Protein 1S3C (pdb70)

Nearest PDB structures (foldseek):
  1s3c-assembly1_A  TM=1.007E+00  e=1.693E-30  Escherichia coli
  1sjz-assembly1_A  TM=1.006E+00  e=1.283E-29  Escherichia coli
  1i9d-assembly1_A  TM=1.006E+00  e=2.058E-29  Escherichia coli
  1j9b-assembly1_A  TM=1.006E+00  e=3.086E-29  Escherichia coli
  1sk2-assembly1_A  TM=1.005E+00  e=3.302E-29  Escherichia coli

Sequence (138 aa):
NITIYHNPASGTSRNTLEMIRNSGTEPTIILYLENPPSRDELVKLIADMGISVRALLRKNVEPYEQLGLAEDKFTDDQLIDFMLQHPILINRPIVVTPLGTRLCRPSEVVLDILQDAQKGAFTKEDGEKVVDEAGKRL

Solvent-accessible surface area: 7342 Å² total; per-residue (Å²): 143,10,28,0,19,13,10,76,86,5,27,33,0,86,17,0,12,84,0,0,93,40,8,48,41,113,8,76,64,46,68,2,77,128,87,50,6,56,85,122,93,0,63,138,12,15,73,74,12,71,56,65,9,78,55,0,10,56,142,132,14,109,18,18,103,136,62,25,0,76,88,134,134,40,86,80,78,91,2,10,61,51,0,32,135,70,24,64,0,2,19,26,0,2,0,46,9,81,110,22,4,75,28,0,87,74,3,25,38,0,44,95,1,15,104,84,86,27,155,13,50,21,69,24,109,121,37,79,134,0,6,46,129,97,45,139,105,97

Radius of gyration: 15.46 Å; Cα contacts (8 Å, |Δi|>4): 238; chains: 1; bounding box: 34×45×30 Å

InterPro domains:
  IPR006659 Arsenate reductase [TIGR00014] (4-116)
  IPR006659 Arsenate reductase [cd03034] (4-115)
  IPR006660 Arsenate reductase-like [PF03960] (7-114)
  IPR006660 Arsenate reductase-like [PS51353] (3-133)
  IPR006660 Arsenate reductase-like [PTHR30041] (3-117)
  IPR036249 Thioredoxin-like superfamily [SSF52833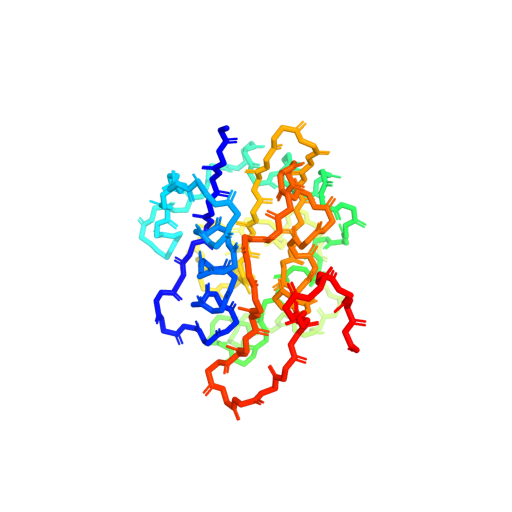] (3-137)

Secondary structure (DSSP, 8-state):
--EEE--TT-HHHHHHHHHHHHTT-PPEEE-TTTSPPPHHHHHHHHHHHTS-HHHHB-SSSHHHHHTTTTSS---HHHHHHHHHHSGGGB-S-EEEETTEEEE-SSGGGGGGT-SS--SS-EE-TTS-EEE-TT--B-

GO terms:
  GO:0008794 arsenate reductase (glutaredoxin) activity (F, EXP)

B-factor: mean 19.06, std 13.17, range [5.76, 139.21]

Organism: Escherichia coli (NCBI:txid562)

Structure (mmCIF, N/CA/C/O backbone):
data_1S3C
#
_entry.id   1S3C
#
_cell.length_a   86.475
_cell.length_b   86.475
_cell.length_c   116.139
_cell.angle_alpha   90.00
_cell.angle_beta   90.00
_cell.angle_gamma   120.00
#
_symmetry.space_group_name_H-M   'P 61 2 2'
#
loop_
_entity.id
_entity.type
_entity.pdbx_description
1 polymer 'Arsenate reductase'
2 non-polymer 'SULFATE ION'
3 non-polymer 'CESIUM ION'
4 water water
#
loop_
_atom_site.group_PDB
_atom_site.id
_atom_site.type_symbol
_atom_site.label_atom_id
_atom_site.label_alt_id
_atom_site.label_comp_id
_atom_site.label_asym_id
_atom_site.label_entity_id
_atom_site.label_seq_id
_atom_site.pdbx_PDB_ins_code
_atom_site.Cartn_x
_atom_site.Cartn_y
_atom_site.Cartn_z
_atom_site.occupancy
_atom_site.B_iso_or_equiv
_atom_site.auth_seq_id
_atom_site.auth_comp_id
_atom_site.auth_asym_id
_atom_site.auth_atom_id
_atom_site.pdbx_PDB_model_num
ATOM 1 N N . ASN A 1 3 ? 32.005 45.301 45.590 1.00 39.72 3 ASN A N 1
ATOM 2 C CA . ASN A 1 3 ? 31.954 46.759 45.700 1.00 31.36 3 ASN A CA 1
ATOM 3 C C . ASN A 1 3 ? 30.661 47.339 46.266 1.00 21.04 3 ASN A C 1
ATOM 4 O O . ASN A 1 3 ? 29.612 47.433 45.641 1.00 19.67 3 ASN A O 1
ATOM 9 N N . ILE A 1 4 ? 30.778 47.753 47.502 1.00 14.48 4 ILE A N 1
ATOM 10 C CA . ILE A 1 4 ? 29.638 48.032 48.312 1.00 10.96 4 ILE A CA 1
ATOM 11 C C . ILE A 1 4 ? 29.847 49.414 48.934 1.00 11.34 4 ILE A C 1
ATOM 12 O O . ILE A 1 4 ? 30.950 49.714 49.389 1.00 12.80 4 ILE A O 1
ATOM 17 N N . THR A 1 5 ? 28.783 50.188 48.937 1.00 10.67 5 THR A N 1
ATOM 18 C CA . THR A 1 5 ? 28.755 51.474 49.627 1.00 11.30 5 THR A CA 1
ATOM 19 C C . THR A 1 5 ? 27.625 51.490 50.659 1.00 10.40 5 THR A C 1
ATOM 20 O O . THR A 1 5 ? 26.517 51.043 50.368 1.00 11.47 5 THR A O 1
ATOM 24 N N . ILE A 1 6 ? 27.911 52.054 51.843 1.00 9.88 6 ILE A N 1
ATOM 25 C CA . ILE A 1 6 ? 26.864 52.275 52.827 1.00 9.60 6 ILE A CA 1
ATOM 26 C C . ILE A 1 6 ? 26.871 53.774 53.199 1.00 9.13 6 ILE A C 1
ATOM 27 O O . ILE A 1 6 ? 27.938 54.368 53.494 1.00 11.18 6 ILE A O 1
ATOM 32 N N . TYR A 1 7 ? 25.679 54.363 53.157 1.00 9.05 7 TYR A N 1
ATOM 33 C CA . TYR A 1 7 ? 25.412 55.703 53.691 1.00 8.53 7 TYR A CA 1
ATOM 34 C C . TYR A 1 7 ? 25.058 55.480 55.166 1.00 8.68 7 TYR A C 1
ATOM 35 O O . TYR A 1 7 ? 23.967 55.065 55.541 1.00 10.49 7 TYR A O 1
ATOM 44 N N . HIS A 1 8 ? 26.071 55.723 55.981 1.00 8.99 8 HIS A N 1
ATOM 45 C CA . HIS A 1 8 ? 26.099 55.337 57.400 1.00 9.50 8 HIS A CA 1
ATOM 46 C C . HIS A 1 8 ? 26.002 56.485 58.394 1.00 9.72 8 HIS A C 1
ATOM 47 O O . HIS A 1 8 ? 26.558 57.583 58.158 1.00 11.09 8 HIS A O 1
ATOM 54 N N . ASN A 1 9 ? 25.388 56.358 59.536 1.00 10.71 9 ASN A N 1
ATOM 55 C CA . ASN A 1 9 ? 25.217 57.168 60.688 1.00 9.73 9 ASN A CA 1
ATOM 56 C C . ASN A 1 9 ? 25.690 56.307 61.844 1.00 9.79 9 ASN A C 1
ATOM 57 O O . ASN A 1 9 ? 24.970 55.440 62.287 1.00 10.44 9 ASN A O 1
ATOM 62 N N . PRO A 1 10 ? 26.875 56.605 62.342 1.00 10.84 10 PRO A N 1
ATOM 63 C CA . PRO A 1 10 ? 27.316 55.865 63.519 1.00 12.43 10 PRO A CA 1
ATOM 64 C C . PRO A 1 10 ? 26.430 55.916 64.706 1.00 12.79 10 PRO A C 1
ATOM 65 O O . PRO A 1 10 ? 26.598 55.123 65.671 1.00 13.64 10 PRO A O 1
ATOM 69 N N . ALA A 1 11 ? 25.542 56.816 64.894 1.00 11.73 11 ALA A N 1
ATOM 70 C CA . ALA A 1 11 ? 24.632 57.053 65.993 1.00 13.17 11 ALA A CA 1
ATOM 71 C C . ALA A 1 11 ? 23.302 56.371 65.750 1.00 14.07 11 ALA A C 1
ATOM 72 O O . ALA A 1 11 ? 22.347 56.566 66.487 1.00 21.82 11 ALA A O 1
ATOM 74 N N . SER A 1 12 ? 23.261 55.541 64.736 1.00 11.68 12 SER A N 1
ATOM 75 C CA . SER A 1 12 ? 22.098 54.728 64.449 1.00 11.19 12 SER A CA 1
ATOM 76 C C . SER A 1 12 ? 22.347 53.253 64.713 1.00 9.59 12 SER A C 1
ATOM 77 O O . SER A 1 12 ? 23.258 52.687 64.118 1.00 10.15 12 SER A O 1
ATOM 80 N N . GLY A 1 13 ? 21.554 52.625 65.579 1.00 9.99 13 GLY A N 1
ATOM 81 C CA . GLY A 1 13 ? 21.723 51.184 65.799 1.00 11.17 13 GLY A CA 1
ATOM 82 C C . GLY A 1 13 ? 21.407 50.375 64.547 1.00 9.91 13 GLY A C 1
ATOM 83 O O . GLY A 1 13 ? 22.082 49.382 64.284 1.00 11.34 13 GLY A O 1
ATOM 84 N N . THR A 1 14 ? 20.406 50.813 63.755 1.00 8.62 14 THR A N 1
ATOM 85 C CA . THR A 1 14 ? 20.119 50.091 62.515 1.00 8.66 14 THR A CA 1
ATOM 86 C C . THR A 1 14 ? 21.314 50.131 61.563 1.00 8.55 14 THR A C 1
ATOM 87 O O . THR A 1 14 ? 21.686 49.114 60.951 1.00 8.84 14 THR A O 1
ATOM 91 N N . SER A 1 15 ? 21.923 51.332 61.473 1.00 8.13 15 SER A N 1
ATOM 92 C CA . SER A 1 15 ? 23.077 51.448 60.607 1.00 7.98 15 SER A CA 1
ATOM 93 C C . SER A 1 15 ? 24.286 50.661 61.092 1.00 9.65 15 SER A C 1
ATOM 94 O O . SER A 1 15 ? 24.984 50.049 60.287 1.00 8.86 15 SER A O 1
ATOM 97 N N . ARG A 1 16 ? 24.516 50.675 62.405 1.00 9.51 16 ARG A N 1
ATOM 98 C CA . ARG A 1 16 ? 25.620 49.894 62.922 1.00 9.39 16 ARG A CA 1
ATOM 99 C C . ARG A 1 16 ? 25.380 48.409 62.674 1.00 8.28 16 ARG A C 1
ATOM 100 O O . ARG A 1 16 ? 26.316 47.683 62.253 1.00 9.55 16 ARG A O 1
ATOM 108 N N . ASN A 1 17 ? 24.169 47.877 62.917 1.00 8.26 17 ASN A N 1
ATOM 109 C CA . ASN A 1 17 ? 23.886 46.465 62.630 1.00 7.63 17 ASN A CA 1
ATOM 110 C C . ASN A 1 17 ? 24.094 46.124 61.157 1.00 7.48 17 ASN A C 1
ATOM 111 O O . ASN A 1 17 ? 24.631 45.057 60.851 1.00 9.24 17 ASN A O 1
ATOM 116 N N . THR A 1 18 ? 23.628 47.050 60.281 1.00 9.27 18 THR A N 1
ATOM 117 C CA . THR A 1 18 ? 23.812 46.815 58.826 1.00 8.52 18 THR A CA 1
ATOM 118 C C . THR A 1 18 ? 25.281 46.737 58.458 1.00 7.65 18 THR A C 1
ATOM 119 O O . THR A 1 18 ? 25.697 45.837 57.706 1.00 9.17 18 THR A O 1
ATOM 123 N N . LEU A 1 19 ? 26.051 47.716 58.961 1.00 8.48 19 LEU A N 1
ATOM 124 C CA . LEU A 1 19 ? 27.486 47.739 58.653 1.00 9.49 19 LEU A CA 1
ATOM 125 C C . LEU A 1 19 ? 28.143 46.445 59.126 1.00 8.45 19 LEU A C 1
ATOM 126 O O . LEU A 1 19 ? 28.972 45.869 58.395 1.00 9.83 19 LEU A O 1
ATOM 131 N N . GLU A 1 20 ? 27.811 45.967 60.324 1.00 8.91 20 GLU A N 1
ATOM 132 C CA . GLU A 1 20 ? 28.421 44.685 60.777 1.00 9.96 20 GLU A CA 1
ATOM 133 C C . GLU A 1 20 ? 27.947 43.483 59.971 1.00 9.08 20 GLU A C 1
ATOM 134 O O . GLU A 1 20 ? 28.718 42.554 59.731 1.00 9.18 20 GLU A O 1
ATOM 140 N N . MET A 1 21 ? 26.706 43.475 59.465 1.00 9.47 21 MET A N 1
ATOM 141 C CA . MET A 1 21 ? 26.287 42.393 58.574 1.00 8.68 21 MET A CA 1
ATOM 142 C C . MET A 1 21 ? 27.056 42.452 57.263 1.00 8.44 21 MET A C 1
ATOM 143 O O . MET A 1 21 ? 27.420 41.381 56.734 1.00 10.00 21 MET A O 1
ATOM 148 N N . ILE A 1 22 ? 27.297 43.632 56.689 1.00 8.74 22 ILE A N 1
ATOM 149 C CA . ILE A 1 22 ? 28.122 43.726 55.479 1.00 9.24 22 ILE A CA 1
ATOM 150 C C . ILE A 1 22 ? 29.495 43.083 55.713 1.00 9.00 22 ILE A C 1
ATOM 151 O O . ILE A 1 22 ? 30.026 42.277 54.955 1.00 10.10 22 ILE A O 1
ATOM 156 N N . ARG A 1 23 ? 30.107 43.443 56.847 1.00 8.79 23 ARG A N 1
ATOM 157 C CA . ARG A 1 23 ? 31.437 42.951 57.174 1.00 9.35 23 ARG A CA 1
ATOM 158 C C . ARG A 1 23 ? 31.443 41.457 57.380 1.00 10.04 23 ARG A C 1
ATOM 159 O O . ARG A 1 23 ? 32.424 40.788 57.014 1.00 11.50 23 ARG A O 1
ATOM 167 N N . ASN A 1 24 ? 30.345 40.974 57.955 1.00 9.25 24 ASN A N 1
ATOM 168 C CA . ASN A 1 24 ? 30.208 39.515 58.209 1.00 10.21 24 ASN A CA 1
ATOM 169 C C . ASN A 1 24 ? 30.021 38.727 56.908 1.00 10.78 24 ASN A C 1
ATOM 170 O O . ASN A 1 24 ? 30.068 37.490 56.927 1.00 11.36 24 ASN A O 1
ATOM 175 N N . SER A 1 25 ? 29.832 39.390 55.768 1.00 10.16 25 SER A N 1
ATOM 176 C CA . SER A 1 25 ? 29.803 38.734 54.476 1.00 11.24 25 SER A CA 1
ATOM 177 C C . SER A 1 25 ? 31.192 38.763 53.868 1.00 12.71 25 SER A C 1
ATOM 178 O O . SER A 1 25 ? 31.415 38.185 52.792 1.00 14.36 25 SER A O 1
ATOM 181 N N . GLY A 1 26 ? 32.141 39.374 54.541 1.00 13.98 26 GLY A N 1
ATOM 182 C CA . GLY A 1 26 ? 33.507 39.279 54.091 1.00 13.40 26 GLY A CA 1
ATOM 183 C C . GLY A 1 26 ? 33.952 40.503 53.326 1.00 14.80 26 GLY A C 1
ATOM 184 O O . GLY A 1 26 ? 35.061 40.462 52.728 1.00 19.98 26 GLY A O 1
ATOM 185 N N . THR A 1 27 ? 33.162 41.550 53.318 1.00 16.17 27 THR A N 1
ATOM 186 C CA . THR A 1 27 ? 33.529 42.737 52.568 1.00 14.56 27 THR A CA 1
ATOM 187 C C . THR A 1 27 ? 33.591 43.969 53.470 1.00 15.61 27 THR A C 1
ATOM 188 O O . THR A 1 27 ? 32.700 44.183 54.282 1.00 16.61 27 THR A O 1
ATOM 192 N N . GLU A 1 28 ? 34.643 44.793 53.317 1.00 13.53 28 GLU A N 1
ATOM 193 C CA . GLU A 1 28 ? 34.668 46.120 53.903 1.00 12.60 28 GLU A CA 1
ATOM 194 C C . GLU A 1 28 ? 34.106 47.115 52.905 1.00 13.48 28 GLU A C 1
ATOM 195 O O . GLU A 1 28 ? 34.677 47.323 51.834 1.00 15.32 28 GLU A O 1
ATOM 201 N N . PRO A 1 29 ? 32.997 47.752 53.245 1.00 11.62 29 PRO A N 1
ATOM 202 C CA . PRO A 1 29 ? 32.386 48.706 52.290 1.00 11.34 29 PRO A CA 1
ATOM 203 C C . PRO A 1 29 ? 33.072 50.067 52.324 1.00 11.86 29 PRO A C 1
ATOM 204 O O . PRO A 1 29 ? 33.766 50.432 53.294 1.00 14.29 29 PRO A O 1
ATOM 208 N N . THR A 1 30 ? 32.836 50.846 51.274 1.00 13.23 30 THR A N 1
ATOM 209 C CA . THR A 1 30 ? 33.035 52.285 51.336 1.00 12.24 30 THR A CA 1
ATOM 210 C C . THR A 1 30 ? 31.956 52.866 52.222 1.00 11.54 30 THR A C 1
ATOM 211 O O . THR A 1 30 ? 30.778 52.616 52.041 1.00 13.20 30 THR A O 1
ATOM 215 N N . ILE A 1 31 ? 32.384 53.632 53.203 1.00 11.60 31 ILE A N 1
ATOM 216 C CA . ILE A 1 31 ? 31.456 54.254 54.181 1.00 10.76 31 ILE A CA 1
ATOM 217 C C . ILE A 1 31 ? 31.320 55.735 53.871 1.00 10.85 31 ILE A C 1
ATOM 218 O O . ILE A 1 31 ? 32.317 56.490 53.880 1.00 14.17 31 ILE A O 1
ATOM 223 N N . ILE A 1 32 ? 30.108 56.167 53.562 1.00 10.98 32 ILE A N 1
ATOM 224 C CA . ILE A 1 32 ? 29.859 57.607 53.384 1.00 11.64 32 ILE A CA 1
ATOM 225 C C . ILE A 1 32 ? 29.063 58.082 54.588 1.00 11.30 32 ILE A C 1
ATOM 226 O O . ILE A 1 32 ? 27.981 57.566 54.898 1.00 11.55 32 ILE A O 1
ATOM 231 N N . LEU A 1 33 ? 29.626 59.070 55.280 1.00 10.87 33 LEU A N 1
ATOM 232 C CA . LEU A 1 33 ? 28.909 59.685 56.418 1.00 10.85 33 LEU A CA 1
ATOM 233 C C . LEU A 1 33 ? 27.994 60.756 55.829 1.00 10.11 33 LEU A C 1
ATOM 234 O O . LEU A 1 33 ? 28.410 61.901 55.644 1.00 12.44 33 LEU A O 1
ATOM 239 N N . TYR A 1 34 ? 26.773 60.346 55.481 1.00 10.22 34 TYR A N 1
ATOM 240 C CA . TYR A 1 34 ? 25.836 61.142 54.699 1.00 10.59 34 TYR A CA 1
ATOM 241 C C . TYR A 1 34 ? 25.467 62.451 55.385 1.00 11.37 34 TYR A C 1
ATOM 242 O O . TYR A 1 34 ? 25.025 63.409 54.720 1.00 11.33 34 TYR A O 1
ATOM 251 N N . LEU A 1 35 ? 25.564 62.505 56.710 1.00 11.88 35 LEU A N 1
ATOM 252 C CA . LEU A 1 35 ? 25.168 63.732 57.408 1.00 12.61 35 LEU A CA 1
ATOM 253 C C . LEU A 1 35 ? 26.133 64.844 57.041 1.00 14.40 35 LEU A C 1
ATOM 254 O O . LEU A 1 35 ? 25.772 66.017 57.025 1.00 17.80 35 LEU A O 1
ATOM 259 N N . GLU A 1 36 ? 27.373 64.456 56.746 1.00 13.60 36 GLU A N 1
ATOM 260 C CA . GLU A 1 36 ? 28.401 65.420 56.399 1.00 17.78 36 GLU A CA 1
ATOM 261 C C . GLU A 1 36 ? 28.723 65.436 54.916 1.00 19.03 36 GLU A C 1
ATOM 262 O O . GLU A 1 36 ? 29.178 66.452 54.417 1.00 19.75 36 GLU A O 1
ATOM 268 N N . ASN A 1 37 ? 28.474 64.360 54.218 1.00 16.52 37 ASN A N 1
ATOM 269 C CA . ASN A 1 37 ? 28.795 64.222 52.827 1.00 14.99 37 ASN A CA 1
ATOM 270 C C . ASN A 1 37 ? 27.588 63.609 52.106 1.00 14.95 37 ASN A C 1
ATOM 271 O O . ASN A 1 37 ? 27.680 62.453 51.686 1.00 14.32 37 ASN A O 1
ATOM 276 N N . PRO A 1 38 ? 26.497 64.337 52.032 1.00 14.25 38 PRO A N 1
A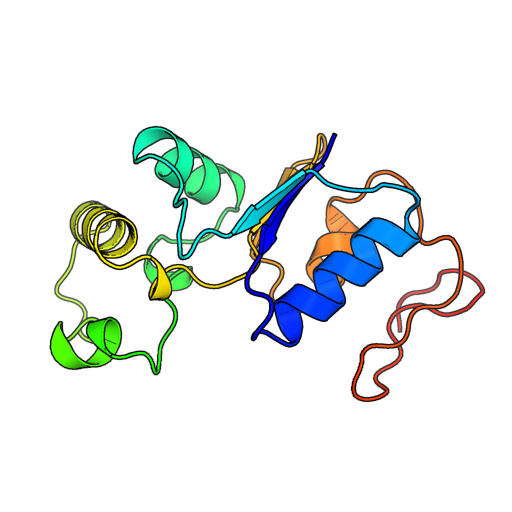TOM 277 C CA . PRO A 1 38 ? 25.297 63.764 51.396 1.00 13.83 38 PRO A CA 1
ATOM 278 C C . PRO A 1 38 ? 25.473 63.494 49.918 1.00 12.81 38 PRO A C 1
ATOM 279 O O . PRO A 1 38 ? 26.350 64.092 49.271 1.00 14.69 38 PRO A O 1
ATOM 283 N N . PRO A 1 39 ? 24.657 62.602 49.385 1.00 13.07 39 PRO A N 1
ATOM 284 C CA . PRO A 1 39 ? 24.729 62.354 47.916 1.00 13.06 39 PRO A CA 1
ATOM 285 C C . PRO A 1 39 ? 24.348 63.633 47.194 1.00 14.70 39 PRO A C 1
ATOM 286 O O . PRO A 1 39 ? 23.686 64.539 47.704 1.00 15.33 39 PRO A O 1
ATOM 290 N N . SER A 1 40 ? 24.757 63.738 45.933 1.00 14.83 40 SER A N 1
ATOM 291 C CA . SER A 1 40 ? 24.258 64.812 45.078 1.00 13.60 40 SER A CA 1
ATOM 292 C C . SER A 1 40 ? 22.803 64.559 44.668 1.00 12.90 40 SER A C 1
ATOM 293 O O . SER A 1 40 ? 22.273 63.490 44.909 1.00 13.17 40 SER A O 1
ATOM 296 N N . ARG A 1 41 ? 22.214 65.585 44.064 1.00 12.22 41 ARG A N 1
ATOM 297 C CA . ARG A 1 41 ? 20.812 65.361 43.715 1.00 12.51 41 ARG A CA 1
ATOM 298 C C . ARG A 1 41 ? 20.645 64.195 42.763 1.00 12.46 41 ARG A C 1
ATOM 299 O O . ARG A 1 41 ? 19.793 63.348 42.884 1.00 13.21 41 ARG A O 1
ATOM 307 N N . ASP A 1 42 ? 21.546 64.212 41.767 1.00 14.10 42 ASP A N 1
ATOM 308 C CA . ASP A 1 42 ? 21.403 63.142 40.786 1.00 14.57 42 ASP A CA 1
ATOM 309 C C . ASP A 1 42 ? 21.522 61.745 41.375 1.00 15.79 42 ASP A C 1
ATOM 310 O O . ASP A 1 42 ? 20.836 60.781 41.064 1.00 15.57 42 ASP A O 1
ATOM 315 N N . GLU A 1 43 ? 22.460 61.549 42.247 1.00 14.33 43 GLU A N 1
ATOM 316 C CA . GLU A 1 43 ? 22.805 60.362 42.999 1.00 13.36 43 GLU A CA 1
ATOM 317 C C . GLU A 1 43 ? 21.588 60.043 43.881 1.00 12.58 43 GLU A C 1
ATOM 318 O O . GLU A 1 43 ? 21.147 58.876 43.862 1.00 12.83 43 GLU A O 1
ATOM 329 N N . LEU A 1 44 ? 21.031 61.021 44.592 1.00 12.85 44 LEU A N 1
ATOM 330 C CA . LEU A 1 44 ? 19.879 60.672 45.445 1.00 11.35 44 LEU A CA 1
ATOM 331 C C . LEU A 1 44 ? 18.681 60.230 44.633 1.00 13.18 44 LEU A C 1
ATOM 332 O O . LEU A 1 44 ? 17.967 59.304 44.994 1.00 11.82 44 LEU A O 1
ATOM 337 N N . VAL A 1 45 ? 18.456 60.883 43.507 1.00 12.90 45 VAL A N 1
ATOM 338 C CA . VAL A 1 45 ? 17.332 60.434 42.661 1.00 13.33 45 VAL A CA 1
ATOM 339 C C . VAL A 1 45 ? 17.484 59.005 42.186 1.00 13.26 45 VAL A C 1
ATOM 340 O O . VAL A 1 45 ? 16.563 58.176 42.141 1.00 15.80 45 VAL A O 1
ATOM 344 N N . LYS A 1 46 ? 18.713 58.644 41.819 1.00 14.01 46 LYS A N 1
ATOM 345 C CA . LYS A 1 46 ? 19.020 57.273 41.398 1.00 14.38 46 LYS A CA 1
ATOM 346 C C . LYS A 1 46 ? 18.862 56.266 42.524 1.00 14.07 46 LYS A C 1
ATOM 347 O O . LYS A 1 46 ? 18.362 55.141 42.377 1.00 15.96 46 LYS A O 1
ATOM 353 N N . LEU A 1 47 ? 19.308 56.650 43.716 1.00 14.17 47 LEU A N 1
ATOM 354 C CA . LEU A 1 47 ? 19.173 55.751 44.885 1.00 12.68 47 LEU A CA 1
ATOM 355 C C . LEU A 1 47 ? 17.705 55.449 45.131 1.00 13.36 47 LEU A C 1
ATOM 356 O O . LEU A 1 47 ? 17.361 54.298 45.352 1.00 12.85 47 LEU A O 1
ATOM 361 N N . ILE A 1 48 ? 16.923 56.520 45.101 1.00 12.31 48 ILE A N 1
ATOM 362 C CA . ILE A 1 48 ? 15.494 56.299 45.366 1.00 13.22 48 ILE A CA 1
ATOM 363 C C . ILE A 1 48 ? 14.892 55.391 44.314 1.00 13.24 48 ILE A C 1
ATOM 364 O O . ILE A 1 48 ? 14.143 54.467 44.629 1.00 14.80 48 ILE A O 1
ATOM 369 N N . ALA A 1 49 ? 15.202 55.665 43.038 1.00 15.59 49 ALA A N 1
ATOM 370 C CA . ALA A 1 49 ? 14.722 54.786 41.993 1.00 15.80 49 ALA A CA 1
ATOM 371 C C . ALA A 1 49 ? 15.131 53.339 42.234 1.00 16.51 49 ALA A C 1
ATOM 372 O O . ALA A 1 49 ? 14.302 52.435 42.109 1.00 19.55 49 ALA A O 1
ATOM 374 N N . ASP A 1 50 ? 16.390 53.122 42.553 1.00 15.44 50 ASP A N 1
ATOM 375 C CA . ASP A 1 50 ? 16.844 51.747 42.695 1.00 14.09 50 ASP A CA 1
ATOM 376 C C . ASP A 1 50 ? 16.266 51.102 43.927 1.00 15.16 50 ASP A C 1
ATOM 377 O O . ASP A 1 50 ? 16.123 49.884 43.943 1.00 15.58 50 ASP A O 1
ATOM 382 N N . MET A 1 51 ? 15.948 51.849 44.958 1.00 15.39 51 MET A N 1
ATOM 383 C CA . MET A 1 51 ? 15.458 51.257 46.211 1.00 16.71 51 MET A CA 1
ATOM 384 C C . MET A 1 51 ? 14.021 50.785 46.137 1.00 17.71 51 MET A C 1
ATOM 385 O O . MET A 1 51 ? 13.579 50.054 47.050 1.00 21.87 51 MET A O 1
ATOM 394 N N . GLY A 1 52 ? 13.309 51.253 45.112 1.00 20.11 52 GLY A N 1
ATOM 395 C CA . GLY A 1 52 ? 11.925 50.869 44.937 1.00 23.27 52 GLY A CA 1
ATOM 396 C C . GLY A 1 52 ? 10.913 51.402 45.926 1.00 25.61 52 GLY A C 1
ATOM 397 O O . GLY A 1 52 ? 9.753 50.962 46.018 1.00 33.00 52 GLY A O 1
ATOM 398 N N . ILE A 1 53 ? 11.285 52.403 46.711 1.00 20.10 53 ILE A N 1
ATOM 399 C CA . ILE A 1 53 ? 10.343 53.042 47.643 1.00 16.29 53 ILE A CA 1
ATOM 400 C C . ILE A 1 53 ? 9.978 54.454 47.203 1.00 14.34 53 ILE A C 1
ATOM 401 O O . ILE A 1 53 ? 10.624 55.049 46.325 1.00 16.73 53 ILE A O 1
ATOM 406 N N . SER A 1 54 ? 8.939 55.033 47.803 1.00 13.23 54 SER A N 1
ATO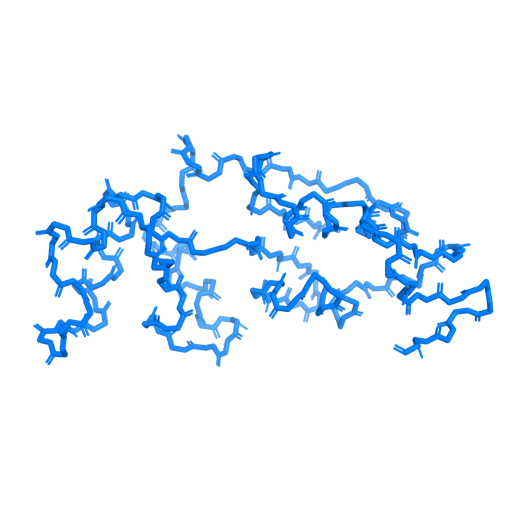M 407 C CA . SER A 1 54 ? 8.638 56.430 47.488 1.00 14.39 54 SER A CA 1
ATOM 408 C C . SER A 1 54 ? 9.587 57.406 48.148 1.00 12.97 54 SER A C 1
ATOM 409 O O . SER A 1 54 ? 10.222 57.002 49.115 1.00 12.65 54 SER A O 1
ATOM 412 N N . VAL A 1 55 ? 9.607 58.621 47.631 1.00 12.45 55 VAL A N 1
ATOM 413 C CA . VAL A 1 55 ? 10.433 59.633 48.244 1.00 11.24 55 VAL A CA 1
ATOM 414 C C . VAL A 1 55 ? 10.011 59.844 49.680 1.00 10.76 55 VAL A C 1
ATOM 415 O O . VAL A 1 55 ? 10.821 59.906 50.597 1.00 11.44 55 VAL A O 1
ATOM 419 N N . ARG A 1 56 ? 8.716 59.930 49.917 1.00 10.56 56 ARG A N 1
ATOM 420 C CA . ARG A 1 56 ? 8.264 60.112 51.313 1.00 11.12 56 ARG A CA 1
ATOM 421 C C . ARG A 1 56 ? 8.657 58.965 52.226 1.00 11.62 56 ARG A C 1
ATOM 422 O O . ARG A 1 56 ? 8.935 59.187 53.412 1.00 13.15 56 ARG A O 1
ATOM 430 N N . ALA A 1 57 ? 8.713 57.756 51.709 1.00 11.56 57 ALA A N 1
ATOM 431 C CA . ALA A 1 57 ? 9.066 56.626 52.550 1.00 11.65 57 ALA A CA 1
ATOM 432 C C . ALA A 1 57 ? 10.506 56.696 53.016 1.00 11.18 57 ALA A C 1
ATOM 433 O O . ALA A 1 57 ? 10.883 56.028 54.008 1.00 14.69 57 ALA A O 1
ATOM 435 N N . LEU A 1 58 ? 11.308 57.502 52.332 1.00 11.33 58 LEU A N 1
ATOM 436 C CA . LEU A 1 58 ? 12.695 57.661 52.792 1.00 11.58 58 LEU A CA 1
ATOM 437 C C . LEU A 1 58 ? 12.846 58.714 53.870 1.00 11.83 58 LEU A C 1
ATOM 438 O O . LEU A 1 58 ? 13.905 58.800 54.521 1.00 11.77 58 LEU A O 1
ATOM 443 N N . LEU A 1 59 ? 11.841 59.554 54.136 1.00 11.28 59 LEU A N 1
ATOM 444 C CA . LEU A 1 59 ? 11.957 60.594 55.129 1.00 10.51 59 LEU A CA 1
ATOM 445 C C . LEU A 1 59 ? 11.959 60.033 56.564 1.00 10.36 59 LEU A C 1
ATOM 446 O O . LEU A 1 59 ? 11.115 59.249 56.983 1.00 13.73 59 LEU A O 1
ATOM 451 N N . ARG A 1 60 ? 12.966 60.467 57.318 1.00 10.35 60 ARG A N 1
ATOM 452 C CA . ARG A 1 60 ? 13.045 60.131 58.721 1.00 10.17 60 ARG A CA 1
ATOM 453 C C . ARG A 1 60 ? 12.225 61.107 59.556 1.00 9.73 60 ARG A C 1
ATOM 454 O O . ARG A 1 60 ? 12.402 62.329 59.477 1.00 10.77 60 ARG A O 1
ATOM 462 N N . LYS A 1 61 ? 11.352 60.514 60.376 1.00 12.38 61 LYS A N 1
ATOM 463 C CA . LYS A 1 61 ? 10.507 61.332 61.240 1.00 11.98 61 LYS A CA 1
ATOM 464 C C . LYS A 1 61 ? 11.224 61.642 62.544 1.00 14.00 61 LYS A C 1
ATOM 465 O O . LYS A 1 61 ? 12.323 61.138 62.863 1.00 15.04 61 LYS A O 1
ATOM 471 N N . ASN A 1 62 ? 10.691 62.457 63.413 1.00 14.91 62 ASN A N 1
ATOM 472 C CA . ASN A 1 62 ? 11.274 62.726 64.737 1.00 12.58 62 ASN A CA 1
ATOM 473 C C . ASN A 1 62 ? 12.648 63.356 64.679 1.00 10.75 62 ASN A C 1
ATOM 474 O O . ASN A 1 62 ? 13.462 63.163 65.579 1.00 16.19 62 ASN A O 1
ATOM 479 N N . VAL A 1 63 ? 12.892 64.164 63.650 1.00 10.48 63 VAL A N 1
ATOM 480 C CA . VAL A 1 63 ? 14.061 64.988 63.538 1.00 9.65 63 VAL A CA 1
ATOM 481 C C . VAL A 1 63 ? 13.652 66.449 63.330 1.00 8.82 63 VAL A C 1
ATOM 482 O O . VAL A 1 63 ? 12.566 66.697 62.833 1.00 10.34 63 VAL A O 1
ATOM 486 N N . GLU A 1 64 ? 14.507 67.384 63.720 1.00 9.94 64 GLU A N 1
ATOM 487 C CA . GLU A 1 64 ? 14.109 68.800 63.753 1.00 10.39 64 GLU A CA 1
ATOM 488 C C . GLU A 1 64 ? 13.553 69.326 62.449 1.00 10.42 64 GLU A C 1
ATOM 489 O O . GLU A 1 64 ? 12.504 69.956 62.495 1.00 11.17 64 GLU A O 1
ATOM 495 N N . PRO A 1 65 ? 14.193 69.136 61.284 1.00 9.86 65 PRO A N 1
ATOM 496 C CA . PRO A 1 65 ? 13.593 69.712 60.073 1.00 10.01 65 PRO A CA 1
ATOM 497 C C . PRO A 1 65 ? 12.293 69.025 59.704 1.00 9.47 65 PRO A C 1
ATOM 498 O O . PRO A 1 65 ? 11.401 69.656 59.096 1.00 11.07 65 PRO A O 1
ATOM 502 N N . TYR A 1 66 ? 12.123 67.750 60.003 1.00 10.17 66 TYR A N 1
ATOM 503 C CA . TYR A 1 66 ? 10.812 67.117 59.688 1.00 9.72 66 TYR A CA 1
ATOM 504 C C . TYR A 1 66 ? 9.685 67.828 60.43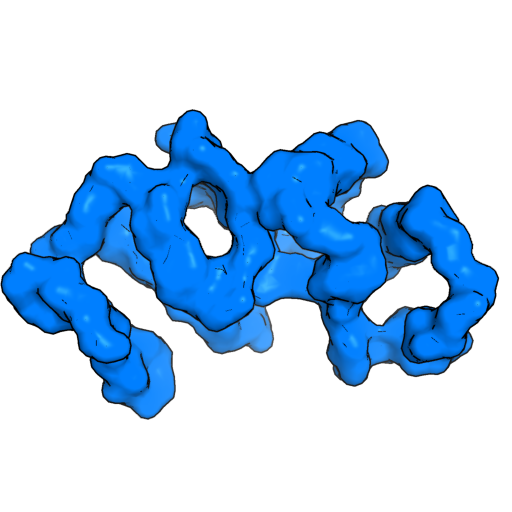3 1.00 10.11 66 TYR A C 1
ATOM 505 O O . TYR A 1 66 ? 8.604 68.074 59.897 1.00 10.59 66 TYR A O 1
ATOM 514 N N . GLU A 1 67 ? 9.967 68.160 61.694 1.00 10.61 67 GLU A N 1
ATOM 515 C CA . GLU A 1 67 ? 8.987 68.812 62.572 1.00 11.06 67 GLU A CA 1
ATOM 516 C C . GLU A 1 67 ? 8.761 70.243 62.117 1.00 10.79 67 GLU A C 1
ATOM 517 O O . GLU A 1 67 ? 7.619 70.652 61.853 1.00 11.48 67 GLU A O 1
ATOM 528 N N . GLN A 1 68 ? 9.820 71.008 61.961 1.00 10.36 68 GLN A N 1
ATOM 529 C CA . GLN A 1 68 ? 9.696 72.444 61.758 1.00 11.20 68 GLN A CA 1
ATOM 530 C C . GLN A 1 68 ? 9.255 72.792 60.344 1.00 11.52 68 GLN A C 1
ATOM 531 O O . GLN A 1 68 ? 8.608 73.811 60.129 1.00 12.42 68 GLN A O 1
ATOM 537 N N . LEU A 1 69 ? 9.635 71.974 59.370 1.00 9.93 69 LEU A N 1
ATOM 538 C CA . LEU A 1 69 ? 9.168 72.192 57.997 1.00 9.37 69 LEU A CA 1
ATOM 539 C C . LEU A 1 69 ? 7.795 71.594 57.760 1.00 9.85 69 LEU A C 1
ATOM 540 O O . LEU A 1 69 ? 7.197 71.760 56.692 1.00 11.43 69 LEU A O 1
ATOM 545 N N . GLY A 1 70 ? 7.224 70.885 58.734 1.00 10.94 70 GLY A N 1
ATOM 546 C CA . GLY A 1 70 ? 5.845 70.435 58.563 1.00 11.65 70 GLY A CA 1
ATOM 547 C C . GLY A 1 70 ? 5.641 69.281 57.610 1.00 9.80 70 GLY A C 1
ATOM 548 O O . GLY A 1 70 ? 4.570 69.143 56.995 1.00 11.30 70 GLY A O 1
ATOM 549 N N . LEU A 1 71 ? 6.651 68.423 57.516 1.00 10.34 71 LEU A N 1
ATOM 550 C CA . LEU A 1 71 ? 6.689 67.437 56.430 1.00 12.18 71 LEU A CA 1
ATOM 551 C C . LEU A 1 71 ? 5.693 66.284 56.628 1.00 11.14 71 LEU A C 1
ATOM 552 O O . LEU A 1 71 ? 5.449 65.527 55.671 1.00 12.75 71 LEU A O 1
ATOM 557 N N . ALA A 1 72 ? 5.141 66.174 57.842 1.00 10.82 72 ALA A N 1
ATOM 558 C CA . ALA A 1 72 ? 4.143 65.157 58.048 1.00 12.26 72 ALA A CA 1
ATOM 559 C C . ALA A 1 72 ? 2.933 65.451 57.169 1.00 13.19 72 ALA A C 1
ATOM 560 O O . ALA A 1 72 ? 2.188 64.523 56.822 1.00 16.34 72 ALA A O 1
ATOM 562 N N . GLU A 1 73 ? 2.685 66.700 56.815 1.00 13.16 73 GLU A N 1
ATOM 563 C CA . GLU A 1 73 ? 1.515 67.103 56.048 1.00 13.43 73 GLU A CA 1
ATOM 564 C C . GLU A 1 73 ? 1.735 66.757 54.577 1.00 12.70 73 GLU A C 1
ATOM 565 O O . GLU A 1 73 ? 2.802 66.895 54.029 1.00 13.13 73 GLU A O 1
ATOM 571 N N . ASP A 1 74 ? 0.660 66.334 53.907 1.00 14.27 74 ASP A N 1
ATOM 572 C CA . ASP A 1 74 ? 0.717 65.969 52.506 1.00 14.29 74 ASP A CA 1
ATOM 573 C C . ASP A 1 74 ? 0.526 67.166 51.563 1.00 13.07 74 ASP A C 1
ATOM 574 O O . ASP A 1 74 ? -0.441 67.328 50.832 1.00 19.13 74 ASP A O 1
ATOM 579 N N . LYS A 1 75 ? 1.499 68.048 51.593 1.00 12.84 75 LYS A N 1
ATOM 580 C CA . LYS A 1 75 ? 1.482 69.273 50.818 1.00 13.88 75 LYS A CA 1
ATOM 581 C C . LYS A 1 75 ? 2.809 69.443 50.070 1.00 10.37 75 LYS A C 1
ATOM 582 O O . LYS A 1 75 ? 3.154 70.596 49.686 1.00 11.85 75 LYS A O 1
ATOM 593 N N . PHE A 1 76 ? 3.579 68.365 49.808 1.00 10.59 76 PHE A N 1
ATOM 594 C CA . PHE A 1 76 ? 4.903 68.456 49.187 1.00 10.05 76 PHE A CA 1
ATOM 595 C C . PHE A 1 76 ? 5.025 67.500 48.015 1.00 10.60 76 PHE A C 1
ATOM 596 O O . PHE A 1 76 ? 4.661 66.334 48.142 1.00 12.65 76 PHE A O 1
ATOM 604 N N . THR A 1 77 ? 5.524 68.001 46.882 1.00 9.72 77 THR A N 1
ATOM 605 C CA . THR A 1 77 ? 5.763 67.082 45.812 1.00 10.74 77 THR A CA 1
ATOM 606 C C . THR A 1 77 ? 7.046 66.298 46.131 1.00 11.02 77 THR A C 1
ATOM 607 O O . THR A 1 77 ? 7.854 66.571 46.993 1.00 10.37 77 THR A O 1
ATOM 611 N N . ASP A 1 78 ? 7.238 65.237 45.334 1.00 10.49 78 ASP A N 1
ATOM 612 C CA . ASP A 1 78 ? 8.446 64.434 45.473 1.00 11.48 78 ASP A CA 1
ATOM 613 C C . ASP A 1 78 ? 9.706 65.272 45.311 1.00 10.80 78 ASP A C 1
ATOM 614 O O . ASP A 1 78 ? 10.651 65.088 46.091 1.00 11.06 78 ASP A O 1
ATOM 619 N N . ASP A 1 79 ? 9.782 66.176 44.343 1.00 10.92 79 ASP A N 1
ATOM 620 C CA . ASP A 1 79 ? 11.015 66.958 44.152 1.00 9.74 79 ASP A CA 1
ATOM 621 C C . ASP A 1 79 ? 11.259 67.945 45.250 1.00 9.37 79 ASP A C 1
ATOM 622 O O . ASP A 1 79 ? 12.349 68.250 45.684 1.00 10.70 79 ASP A O 1
ATOM 627 N N . GLN A 1 80 ? 10.304 68.545 45.872 1.00 9.69 80 GLN A N 1
ATOM 628 C CA . GLN A 1 80 ? 10.288 69.375 47.053 1.00 8.10 80 GLN A CA 1
ATOM 629 C C . GLN A 1 80 ? 10.900 68.562 48.216 1.00 8.76 80 GLN A C 1
ATOM 630 O O . GLN A 1 80 ? 11.819 69.061 48.873 1.00 9.93 80 GLN A O 1
ATOM 636 N N . LEU A 1 81 ? 10.452 67.330 48.412 1.00 9.64 81 LEU A N 1
ATOM 637 C CA . LEU A 1 81 ? 11.023 66.461 49.450 1.00 8.91 81 LEU A CA 1
ATOM 638 C C . LEU A 1 81 ? 12.469 66.101 49.157 1.00 8.31 81 LEU A C 1
ATOM 639 O O . LEU A 1 81 ? 13.243 66.147 50.114 1.00 10.45 81 LEU A O 1
ATOM 644 N N . ILE A 1 82 ? 12.810 65.763 47.923 1.00 8.81 82 ILE A N 1
ATOM 645 C CA . ILE A 1 82 ? 14.194 65.514 47.596 1.00 9.39 82 ILE A CA 1
ATOM 646 C C . ILE A 1 82 ? 15.092 66.703 47.925 1.00 9.23 82 ILE A C 1
ATOM 647 O O . ILE A 1 82 ? 16.172 66.584 48.510 1.00 10.04 82 ILE A O 1
ATOM 656 N N . ASP A 1 83 ? 14.680 67.914 47.575 1.00 8.86 83 ASP A N 1
ATOM 657 C CA . ASP A 1 83 ? 15.480 69.091 47.831 1.00 10.07 83 ASP A CA 1
ATOM 658 C C . ASP A 1 83 ? 15.571 69.368 49.336 1.00 10.53 83 ASP A C 1
ATOM 659 O O . ASP A 1 83 ? 16.627 69.819 49.803 1.00 11.60 83 ASP A O 1
ATOM 664 N N . PHE A 1 84 ? 14.528 69.084 50.107 1.00 9.91 84 PHE A N 1
ATOM 665 C CA . PHE A 1 84 ? 14.689 69.156 51.555 1.00 9.26 84 PHE A CA 1
ATOM 666 C C . PHE A 1 84 ? 15.712 68.165 52.093 1.00 8.89 84 PHE A C 1
ATOM 667 O O . PHE A 1 84 ? 16.491 68.516 53.005 1.00 9.74 84 PHE A O 1
ATOM 675 N N . MET A 1 85 ? 15.728 66.948 51.586 1.00 10.29 85 MET A N 1
ATOM 676 C CA . MET A 1 85 ? 16.715 65.952 52.023 1.00 9.89 85 MET A CA 1
ATOM 677 C C . MET A 1 85 ? 18.132 66.444 51.732 1.00 10.85 85 MET A C 1
ATOM 678 O O . MET A 1 85 ? 19.042 66.217 52.542 1.00 12.28 85 MET A O 1
ATOM 687 N N . LEU A 1 86 ? 18.311 67.065 50.564 1.00 10.83 86 LEU A N 1
ATOM 688 C CA . LEU A 1 86 ? 19.668 67.534 50.234 1.00 11.36 86 LEU A CA 1
ATOM 689 C C . LEU A 1 86 ? 20.162 68.672 51.108 1.00 11.91 86 LEU A C 1
ATOM 690 O O . LEU A 1 86 ? 21.349 68.774 51.432 1.00 14.90 86 LEU A O 1
ATOM 695 N N . GLN A 1 87 ? 19.207 69.502 51.522 1.00 11.76 87 GLN A N 1
ATOM 696 C CA . GLN A 1 87 ? 19.543 70.662 52.350 1.00 13.17 87 GLN A CA 1
ATOM 697 C C . GLN A 1 87 ? 19.587 70.302 53.815 1.00 12.42 87 GLN A C 1
ATOM 698 O O . GLN A 1 87 ? 20.232 71.050 54.580 1.00 13.43 87 GLN A O 1
ATOM 704 N N . HIS A 1 88 ? 18.959 69.207 54.227 1.00 10.14 88 HIS A N 1
ATOM 705 C CA . HIS A 1 88 ? 18.881 68.758 55.616 1.00 9.41 88 HIS A CA 1
ATOM 706 C C . HIS A 1 88 ? 19.107 67.248 55.635 1.00 10.08 88 HIS A C 1
ATOM 707 O O . HIS A 1 88 ? 18.114 66.504 55.764 1.00 10.23 88 HIS A O 1
ATOM 714 N N . PRO A 1 89 ? 20.326 66.757 55.466 1.00 10.66 89 PRO A N 1
ATOM 715 C CA . PRO A 1 89 ? 20.550 65.315 55.292 1.00 10.88 89 PRO A CA 1
ATOM 716 C C . PRO A 1 89 ? 20.074 64.405 56.418 1.00 8.98 89 PRO A C 1
ATOM 717 O O . PRO A 1 89 ? 19.882 63.218 56.172 1.00 10.59 89 PRO A O 1
ATOM 721 N N . ILE A 1 90 ? 19.832 64.948 57.626 1.00 10.38 90 ILE A N 1
ATOM 722 C CA . ILE A 1 90 ? 19.263 64.127 58.692 1.00 10.49 90 ILE A CA 1
ATOM 723 C C . ILE A 1 90 ? 17.884 63.604 58.339 1.00 10.36 90 ILE A C 1
ATOM 724 O O . ILE A 1 90 ? 17.412 62.613 58.887 1.00 10.83 90 ILE A O 1
ATOM 733 N N . LEU A 1 91 ? 17.229 64.237 57.350 1.00 8.96 91 LEU A N 1
ATOM 734 C CA . LEU A 1 91 ? 15.965 63.734 56.844 1.00 9.43 91 LEU A CA 1
ATOM 735 C C . LEU A 1 91 ? 16.080 62.447 56.033 1.00 9.05 91 LEU A C 1
ATOM 736 O O . LEU A 1 91 ? 15.024 61.794 55.830 1.00 10.62 91 LEU A O 1
ATOM 741 N N . ILE A 1 92 ? 17.276 62.108 55.565 1.00 8.56 92 ILE A N 1
ATOM 742 C CA . ILE A 1 92 ? 17.433 60.885 54.792 1.00 9.55 92 ILE A CA 1
ATOM 743 C C . ILE A 1 92 ? 17.491 59.704 55.755 1.00 8.41 92 ILE A C 1
ATOM 744 O O . ILE A 1 92 ? 18.453 59.576 56.538 1.00 9.47 92 ILE A O 1
ATOM 749 N N . ASN A 1 93 ? 16.490 58.812 55.715 1.00 8.90 93 ASN A N 1
ATOM 750 C CA . ASN A 1 93 ? 16.569 57.678 56.645 1.00 9.96 93 ASN A CA 1
ATOM 751 C C . ASN A 1 93 ? 17.721 56.769 56.261 1.00 10.44 93 ASN A C 1
ATOM 752 O O . ASN A 1 93 ? 18.302 56.855 55.161 1.00 10.72 93 ASN A O 1
ATOM 757 N N . ARG A 1 94 ? 18.092 55.886 57.211 1.00 9.50 94 ARG A N 1
ATOM 758 C CA . ARG A 1 94 ? 19.376 55.244 57.184 1.00 8.64 94 ARG A CA 1
ATOM 759 C C . ARG A 1 94 ? 19.326 53.795 57.648 1.00 8.73 94 ARG A C 1
ATOM 760 O O . ARG A 1 94 ? 18.474 53.454 58.474 1.00 9.88 94 ARG A O 1
ATOM 768 N N . PRO A 1 95 ? 20.247 52.937 57.187 1.00 8.56 95 PRO A N 1
ATOM 769 C CA . PRO A 1 95 ? 21.225 53.207 56.140 1.00 8.70 95 PRO A CA 1
ATOM 770 C C . PRO A 1 95 ? 20.726 52.821 54.753 1.00 8.40 95 PRO A C 1
ATOM 771 O O . PRO A 1 95 ? 19.955 51.888 54.595 1.00 12.05 95 PRO A O 1
ATOM 775 N N . ILE A 1 96 ? 21.234 53.527 53.765 1.00 9.28 96 ILE A N 1
ATOM 776 C CA . ILE A 1 96 ? 21.086 53.123 52.360 1.00 8.96 96 ILE A CA 1
ATOM 777 C C . ILE A 1 96 ? 22.360 52.348 51.994 1.00 8.64 96 ILE A C 1
ATOM 778 O O . ILE A 1 96 ? 23.504 52.811 52.280 1.00 10.25 96 ILE A O 1
ATOM 783 N N . VAL A 1 97 ? 22.221 51.186 51.402 1.00 9.08 97 VAL A N 1
ATOM 784 C CA . VAL A 1 97 ? 23.325 50.334 50.963 1.00 9.10 97 VAL A CA 1
ATOM 785 C C . VAL A 1 97 ? 23.190 50.041 49.467 1.00 9.38 97 VAL A C 1
ATOM 786 O O . VAL A 1 97 ? 22.103 49.700 49.002 1.00 10.39 97 VAL A O 1
ATOM 790 N N . VAL A 1 98 ? 24.322 50.181 48.780 1.00 10.36 98 VAL A N 1
ATOM 791 C CA . VAL A 1 98 ? 24.425 49.880 47.355 1.00 10.21 98 VAL A CA 1
ATOM 792 C C . VAL A 1 98 ? 25.440 48.750 47.175 1.00 10.41 98 VAL A C 1
ATOM 793 O O . VAL A 1 98 ? 26.581 48.838 47.666 1.00 10.50 98 VAL A O 1
ATOM 797 N N . THR A 1 99 ? 25.041 47.672 46.489 1.00 12.35 99 THR A N 1
ATOM 798 C CA . THR A 1 99 ? 25.949 46.601 46.106 1.00 12.80 99 THR A CA 1
ATOM 799 C C . THR A 1 99 ? 25.767 46.314 44.609 1.00 12.44 99 THR A C 1
ATOM 800 O O . THR A 1 99 ? 24.866 46.895 43.965 1.00 13.25 99 THR A O 1
ATOM 804 N N . PRO A 1 100 ? 26.583 45.446 44.018 1.00 13.05 100 PRO A N 1
ATOM 805 C CA . PRO A 1 100 ? 26.325 45.102 42.608 1.00 14.44 100 PRO A CA 1
ATOM 806 C C . PRO A 1 100 ? 24.996 44.479 42.297 1.00 15.73 100 PRO A C 1
ATOM 807 O O . PRO A 1 100 ? 24.535 44.506 41.143 1.00 16.32 100 PRO A O 1
ATOM 811 N N . LEU A 1 101 ? 24.360 43.801 43.204 1.00 14.81 101 LEU A N 1
ATOM 812 C CA . LEU A 1 101 ? 22.997 43.342 43.151 1.00 14.71 101 LEU A CA 1
ATOM 813 C C . LEU A 1 101 ? 21.879 44.339 43.299 1.00 13.83 101 LEU A C 1
ATOM 814 O O . LEU A 1 101 ? 20.755 44.080 42.806 1.00 17.76 101 LEU A O 1
ATOM 819 N N . GLY A 1 102 ? 22.085 45.463 43.917 1.00 13.12 102 GLY A N 1
ATOM 820 C CA . GLY A 1 102 ? 20.995 46.401 44.098 1.00 12.93 102 GLY A CA 1
ATOM 821 C C . GLY A 1 102 ? 21.220 47.396 45.218 1.00 11.43 102 GLY A C 1
ATOM 822 O O . GLY A 1 102 ? 22.277 47.453 45.823 1.00 12.78 102 GLY A O 1
ATOM 823 N N . THR A 1 103 ? 20.199 48.183 45.497 1.00 10.97 103 THR A N 1
ATOM 824 C CA . THR A 1 103 ? 20.204 49.223 46.531 1.00 10.54 103 THR A CA 1
ATOM 825 C C . THR A 1 103 ? 18.973 49.047 47.411 1.00 10.74 103 THR A C 1
ATOM 826 O O . THR A 1 103 ? 17.866 48.784 46.928 1.00 11.81 103 THR A O 1
ATOM 830 N N . ARG A 1 104 ? 19.157 49.238 48.732 1.00 9.93 104 ARG A N 1
ATOM 831 C CA . ARG A 1 104 ? 18.051 49.123 49.647 1.00 9.54 104 ARG A CA 1
ATOM 832 C C . ARG A 1 104 ? 18.225 50.123 50.793 1.00 8.54 104 ARG A C 1
ATOM 833 O O . ARG A 1 104 ? 19.339 50.403 51.263 1.00 10.47 104 ARG A O 1
ATOM 841 N N . LEU A 1 105 ? 17.070 50.599 51.245 1.00 9.67 105 LEU A N 1
ATOM 842 C CA . LEU A 1 105 ? 16.988 51.215 52.574 1.00 9.61 105 LEU A CA 1
ATOM 843 C C . LEU A 1 105 ? 16.904 50.046 53.557 1.00 9.30 105 LEU A C 1
ATOM 844 O O . LEU A 1 105 ? 15.913 49.303 53.564 1.00 10.35 105 LEU A O 1
ATOM 849 N N . CYS A 1 106 ? 17.923 49.844 54.395 1.00 10.02 106 CYS A N 1
ATOM 850 C CA . CYS A 1 106 ? 18.052 48.634 55.225 1.00 10.15 106 CYS A CA 1
ATOM 851 C C . CYS A 1 106 ? 17.430 48.854 56.588 1.00 10.27 106 CYS A C 1
ATOM 852 O O . CYS A 1 106 ? 18.126 48.894 57.577 1.00 10.08 106 CYS A O 1
ATOM 855 N N . ARG A 1 107 ? 16.097 48.979 56.538 1.00 10.92 107 ARG A N 1
ATOM 856 C CA . ARG A 1 107 ? 15.279 49.062 57.744 1.00 11.03 107 ARG A CA 1
ATOM 857 C C . ARG A 1 107 ? 14.204 48.022 57.605 1.00 11.40 107 ARG A C 1
ATOM 858 O O . ARG A 1 107 ? 13.327 48.171 56.753 1.00 12.55 107 ARG A O 1
ATOM 866 N N . PRO A 1 108 ? 14.255 46.944 58.386 1.00 11.04 108 PRO A N 1
ATOM 867 C CA . PRO A 1 108 ? 15.266 46.629 59.398 1.00 11.06 108 PRO A CA 1
ATOM 868 C C . PRO A 1 108 ? 16.567 46.214 58.728 1.00 10.65 108 PRO A C 1
ATOM 869 O O . PRO A 1 108 ? 16.638 45.991 57.529 1.00 10.43 108 PRO A O 1
ATOM 873 N N . SER A 1 109 ? 17.625 46.150 59.509 1.00 10.69 109 SER A N 1
ATOM 874 C CA . SER A 1 109 ? 18.979 45.964 59.018 1.00 10.45 109 SER A CA 1
ATOM 875 C C . SER A 1 109 ? 19.113 44.718 58.170 1.00 9.71 109 SER A C 1
ATOM 876 O O . SER A 1 109 ? 19.874 44.719 57.193 1.00 10.74 109 SER A O 1
ATOM 879 N N . GLU A 1 110 ? 18.385 43.666 58.502 1.00 9.90 110 GLU A N 1
ATOM 880 C CA . GLU A 1 110 ? 18.560 42.396 57.794 1.00 11.80 110 GLU A CA 1
ATOM 881 C C . GLU A 1 110 ? 18.039 42.425 56.376 1.00 9.50 110 GLU A C 1
ATOM 882 O O . GLU A 1 110 ? 18.294 41.454 55.643 1.00 11.40 110 GLU A O 1
ATOM 888 N N . VAL A 1 111 ? 17.366 43.500 55.979 1.00 10.43 111 VAL A N 1
ATOM 889 C CA . VAL A 1 111 ? 17.094 43.695 54.541 1.00 10.72 111 VAL A CA 1
ATOM 890 C C . VAL A 1 111 ? 18.362 43.618 53.705 1.00 9.99 111 VAL A C 1
ATOM 891 O O . VAL A 1 111 ? 18.346 43.196 52.543 1.00 10.43 111 VAL A O 1
ATOM 895 N N . VAL A 1 112 ? 19.504 44.009 54.286 1.00 8.78 112 VAL A N 1
ATOM 896 C CA . VAL A 1 112 ? 20.763 44.036 53.545 1.00 9.36 112 VAL A CA 1
ATOM 897 C C . VAL A 1 112 ? 21.090 42.643 53.051 1.00 9.07 112 VAL A C 1
ATOM 898 O O . VAL A 1 112 ? 21.805 42.530 52.040 1.00 10.20 112 VAL A O 1
ATOM 902 N N . LEU A 1 113 ? 20.571 41.602 53.706 1.00 10.05 113 LEU A N 1
ATOM 903 C CA . LEU A 1 113 ? 20.881 40.231 53.249 1.00 10.83 113 LEU A CA 1
ATOM 904 C C . LEU A 1 113 ? 20.386 39.975 51.847 1.00 11.08 113 LEU A C 1
ATOM 905 O O . LEU A 1 113 ? 20.922 39.085 51.141 1.00 12.44 113 LEU A O 1
ATOM 910 N N . ASP A 1 114 ? 19.424 40.754 51.376 1.00 11.93 114 ASP A N 1
ATOM 911 C CA . ASP A 1 114 ? 18.924 40.562 49.994 1.00 13.02 114 ASP A CA 1
ATOM 912 C C . ASP A 1 114 ? 19.969 40.937 48.936 1.00 12.26 114 ASP A C 1
ATOM 913 O O . ASP A 1 114 ? 19.988 40.347 47.851 1.00 14.06 114 ASP A O 1
ATOM 918 N N . ILE A 1 115 ? 20.795 41.948 49.249 1.00 10.80 115 ILE A N 1
ATOM 919 C CA . ILE A 1 115 ? 21.696 42.487 48.242 1.00 10.10 115 ILE A CA 1
ATOM 920 C C . ILE A 1 115 ? 23.159 42.174 48.446 1.00 10.55 115 ILE A C 1
ATOM 921 O O . ILE A 1 115 ? 23.977 42.460 47.565 1.00 12.18 115 ILE A O 1
ATOM 926 N N . LEU A 1 116 ? 23.491 41.526 49.551 1.00 10.25 116 LEU A N 1
ATOM 927 C CA . LEU A 1 116 ? 24.855 40.993 49.721 1.00 9.65 116 LEU A CA 1
ATOM 928 C C . LEU A 1 116 ? 25.074 39.746 48.850 1.00 9.91 116 LEU A C 1
ATOM 929 O O . LEU A 1 116 ? 24.284 38.804 48.903 1.00 11.75 116 LEU A O 1
ATOM 934 N N . GLN A 1 117 ? 26.152 39.746 48.051 1.00 11.60 117 GLN A N 1
ATOM 935 C CA . GLN A 1 117 ? 26.408 38.656 47.155 1.00 12.83 117 GLN A CA 1
ATOM 936 C C . GLN A 1 117 ? 26.892 37.412 47.844 1.00 12.03 117 GLN A C 1
ATOM 937 O O . GLN A 1 117 ? 26.576 36.314 47.395 1.00 13.27 117 GLN A O 1
ATOM 943 N N . ASP A 1 118 ? 27.690 37.586 48.900 1.00 13.26 118 ASP A N 1
ATOM 944 C CA . ASP A 1 118 ? 28.255 36.431 49.559 1.00 12.20 118 ASP A CA 1
ATOM 945 C C . ASP A 1 118 ? 27.550 36.211 50.875 1.00 12.07 118 ASP A C 1
ATOM 946 O O . ASP A 1 118 ? 27.168 37.194 51.535 1.00 11.93 118 ASP A O 1
ATOM 951 N N . ALA A 1 119 ? 27.365 34.965 51.265 1.00 13.00 119 ALA A N 1
ATOM 952 C CA . ALA A 1 119 ? 26.649 34.580 52.461 1.00 12.30 119 ALA A CA 1
ATOM 953 C C . ALA A 1 119 ?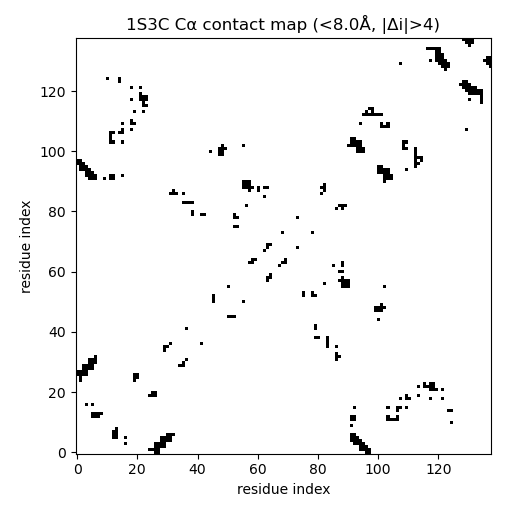 27.360 35.007 53.744 1.00 11.97 119 ALA A C 1
ATOM 954 O O . ALA A 1 119 ? 28.587 35.133 53.777 1.00 12.17 119 ALA A O 1
ATOM 956 N N . GLN A 1 120 ? 26.523 35.228 54.777 1.00 11.22 120 GLN A N 1
ATOM 957 C CA . GLN A 1 120 ? 27.145 35.491 56.076 1.00 9.62 120 GLN A CA 1
ATOM 958 C C . GLN A 1 120 ? 28.113 34.374 56.411 1.00 10.05 120 GLN A C 1
ATOM 959 O O . GLN A 1 120 ? 27.810 33.203 56.203 1.00 11.41 120 GLN A O 1
ATOM 965 N N . LYS A 1 121 ? 29.264 34.755 56.952 1.00 11.36 121 LYS A N 1
ATOM 966 C CA . LYS A 1 121 ? 30.296 33.800 57.233 1.00 11.57 121 LYS A CA 1
ATOM 967 C C . LYS A 1 121 ? 30.093 33.010 58.504 1.00 13.68 121 LYS A C 1
ATOM 968 O O . LYS A 1 121 ? 30.800 32.024 58.765 1.00 21.67 121 LYS A O 1
ATOM 974 N N . GLY A 1 122 ? 29.180 33.386 59.338 1.00 14.57 122 GLY A N 1
ATOM 975 C CA . GLY A 1 122 ? 28.806 32.680 60.567 1.00 14.20 122 GLY A CA 1
ATOM 976 C C . GLY A 1 122 ? 27.575 33.351 61.148 1.00 13.18 122 GLY A C 1
ATOM 977 O O . GLY A 1 122 ? 27.050 34.270 60.552 1.00 12.80 122 GLY A O 1
ATOM 978 N N . ALA A 1 123 ? 27.147 32.892 62.293 1.00 12.34 123 ALA A N 1
ATOM 979 C CA . ALA A 1 123 ? 25.947 33.419 62.928 1.00 12.19 123 ALA A CA 1
ATOM 980 C C . ALA A 1 123 ? 26.079 34.919 63.109 1.00 12.14 123 ALA A C 1
ATOM 981 O O . ALA A 1 123 ? 27.178 35.475 63.314 1.00 12.70 123 ALA A O 1
ATOM 983 N N . PHE A 1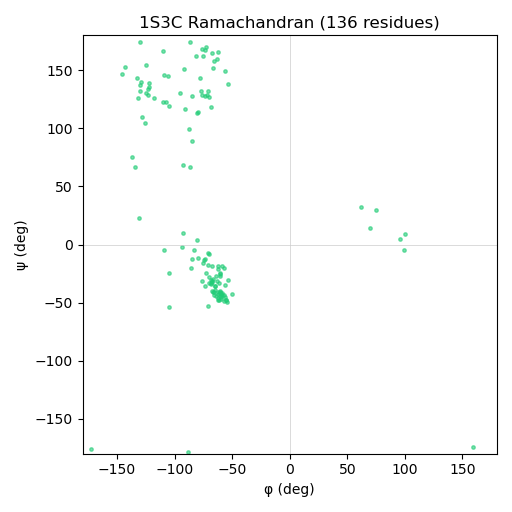 124 ? 24.980 35.619 63.066 1.00 9.97 124 PHE A N 1
ATOM 984 C CA . PHE A 1 124 ? 24.846 37.045 63.302 1.00 9.69 124 PHE A CA 1
ATOM 985 C C . PHE A 1 124 ? 23.688 37.336 64.276 1.00 9.97 124 PHE A C 1
ATOM 986 O O . PHE A 1 124 ? 22.558 36.923 64.022 1.00 10.25 124 PHE A O 1
ATOM 994 N N . THR A 1 125 ? 24.049 38.084 65.328 1.00 9.31 125 THR A N 1
ATOM 995 C CA . THR A 1 125 ? 23.158 38.571 66.351 1.00 9.27 125 THR A CA 1
ATOM 996 C C . THR A 1 125 ? 23.273 40.083 66.416 1.00 9.60 125 THR A C 1
ATOM 997 O O . THR A 1 125 ? 24.394 40.593 66.506 1.00 9.20 125 THR A O 1
ATOM 1001 N N . LYS A 1 126 ? 22.128 40.769 66.351 1.00 8.93 126 LYS A N 1
ATOM 1002 C CA . LYS A 1 126 ? 22.128 42.215 66.454 1.00 8.45 126 LYS A CA 1
ATOM 1003 C C . LYS A 1 126 ? 22.653 42.676 67.818 1.00 9.08 126 LYS A C 1
ATOM 1004 O O . LYS A 1 126 ? 22.758 41.924 68.794 1.00 9.40 126 LYS A O 1
ATOM 1010 N N . GLU A 1 127 ? 22.974 43.989 67.912 1.00 9.79 127 GLU A N 1
ATOM 1011 C CA . GLU A 1 127 ? 23.455 44.572 69.156 1.00 9.96 127 GLU A CA 1
ATOM 1012 C C . GLU A 1 127 ? 22.565 44.239 70.355 1.00 10.35 127 GLU A C 1
ATOM 1013 O O . GLU A 1 127 ? 23.054 43.940 71.450 1.00 13.01 127 GLU A O 1
ATOM 1019 N N . ASP A 1 128 ? 21.257 44.307 70.175 1.00 11.35 128 ASP A N 1
ATOM 1020 C CA . ASP A 1 128 ? 20.318 44.086 71.284 1.00 12.89 128 ASP A CA 1
ATOM 1021 C C . ASP A 1 128 ? 20.062 42.618 71.595 1.00 12.00 128 ASP A C 1
ATOM 1022 O O . ASP A 1 128 ? 19.244 42.314 72.479 1.00 14.75 128 ASP A O 1
ATOM 1027 N N . GLY A 1 129 ? 20.759 41.704 70.895 1.00 12.43 129 GLY A N 1
ATOM 1028 C CA . GLY A 1 129 ? 20.600 40.288 71.193 1.00 12.67 129 GLY A CA 1
ATOM 1029 C C . GLY A 1 129 ? 19.674 39.536 70.267 1.00 13.38 129 GLY A C 1
ATOM 1030 O O . GLY A 1 129 ? 19.535 38.318 70.386 1.00 13.52 129 GLY A O 1
ATOM 1031 N N . GLU A 1 130 ? 18.995 40.215 69.301 1.00 12.64 130 GLU A N 1
ATOM 1032 C CA . GLU A 1 130 ? 18.125 39.583 68.316 1.00 12.83 130 GLU A CA 1
ATOM 1033 C C . GLU A 1 130 ? 18.971 38.756 67.355 1.00 11.82 130 GLU A C 1
ATOM 1034 O O . GLU A 1 130 ? 19.811 39.243 66.616 1.00 11.40 130 GLU A O 1
ATOM 1040 N N . LYS A 1 131 ? 18.725 37.462 67.342 1.00 13.24 131 LYS A N 1
ATOM 1041 C CA . LYS A 1 131 ? 19.455 36.560 66.438 1.00 13.59 131 LYS A CA 1
ATOM 1042 C C . LYS A 1 131 ? 18.923 36.709 65.022 1.00 14.01 131 LYS A C 1
ATOM 1043 O O . LYS A 1 131 ? 17.686 36.644 64.862 1.00 18.76 131 LYS A O 1
ATOM 1054 N N . VAL A 1 132 ? 19.755 36.915 64.037 1.00 12.02 132 VAL A N 1
ATOM 1055 C CA . VAL A 1 132 ? 19.354 37.126 62.655 1.00 12.67 132 VAL A CA 1
ATOM 1056 C C . VAL A 1 132 ? 19.617 35.885 61.811 1.00 13.22 132 VAL A C 1
ATOM 1057 O O . VAL A 1 132 ? 18.710 35.394 61.124 1.00 13.64 132 VAL A O 1
ATOM 1061 N N . VAL A 1 133 ? 20.849 35.376 61.836 1.00 13.48 133 VAL A N 1
ATOM 1062 C CA . VAL A 1 133 ? 21.162 34.150 61.091 1.00 12.14 133 VAL A CA 1
ATOM 1063 C C . VAL A 1 133 ? 21.930 33.261 62.069 1.00 12.30 133 VAL A C 1
ATOM 1064 O O . VAL A 1 133 ? 22.707 33.730 62.870 1.00 11.36 133 VAL A O 1
ATOM 1068 N N . ASP A 1 134 ? 21.652 31.965 61.954 1.00 15.66 134 ASP A N 1
ATOM 1069 C CA . ASP A 1 134 ? 22.387 31.017 62.791 1.00 18.18 134 ASP A CA 1
ATOM 1070 C C . ASP A 1 134 ? 23.675 30.547 62.127 1.00 16.61 134 ASP A C 1
ATOM 1071 O O . ASP A 1 134 ? 24.013 30.972 61.044 1.00 15.66 134 ASP A O 1
ATOM 1076 N N . GLU A 1 135 ? 24.381 29.645 62.823 1.00 19.89 135 GLU A N 1
ATOM 1077 C CA . GLU A 1 135 ? 25.658 29.248 62.316 1.00 22.29 135 GLU A CA 1
ATOM 1078 C C . GLU A 1 135 ? 25.579 28.556 60.968 1.00 25.68 135 GLU A C 1
ATOM 1079 O O . GLU A 1 135 ? 26.486 28.680 60.169 1.00 31.63 135 GLU A O 1
ATOM 1085 N N . ALA A 1 136 ? 24.502 27.862 60.761 1.00 24.09 136 ALA A N 1
ATOM 1086 C CA . ALA A 1 136 ? 24.165 27.199 59.512 1.00 27.82 136 ALA A CA 1
ATOM 1087 C C . ALA A 1 136 ? 23.727 28.111 58.371 1.00 23.25 136 ALA A C 1
ATOM 1088 O O . ALA A 1 136 ? 23.612 27.727 57.214 1.00 35.06 136 ALA A O 1
ATOM 1090 N N . GLY A 1 137 ? 23.449 29.351 58.667 1.00 20.76 137 GLY A N 1
ATOM 1091 C CA . GLY A 1 137 ? 23.110 30.360 57.719 1.00 19.99 137 GLY A CA 1
ATOM 1092 C C . GLY A 1 137 ? 21.634 30.610 57.490 1.00 16.72 137 GLY A C 1
ATOM 1093 O O . GLY A 1 137 ? 21.216 31.405 56.639 1.00 17.70 137 GLY A O 1
ATOM 1094 N N . LYS A 1 138 ? 20.818 29.929 58.263 1.00 18.50 138 LYS A N 1
ATOM 1095 C CA . LYS A 1 138 ? 19.377 30.051 58.200 1.00 18.93 138 LYS A CA 1
ATOM 1096 C C . LYS A 1 138 ? 18.964 31.340 58.890 1.00 18.93 138 LYS A C 1
ATOM 1097 O O . LYS A 1 138 ? 19.381 31.679 59.986 1.00 17.26 138 LYS A O 1
ATOM 1103 N N . ARG A 1 139 ? 18.116 32.080 58.223 1.00 19.20 139 ARG A N 1
ATOM 1104 C CA . ARG A 1 139 ? 17.483 33.278 58.744 1.00 21.70 139 ARG A CA 1
ATOM 1105 C C . ARG A 1 139 ? 16.458 32.928 59.813 1.00 25.12 139 ARG A C 1
ATOM 1106 O O . ARG A 1 139 ? 15.628 32.040 59.574 1.00 37.97 139 ARG A O 1
ATOM 1121 N N . LEU A 1 140 ? 16.464 33.587 60.964 1.00 28.58 140 LEU A N 1
ATOM 1122 C CA . LEU A 1 140 ? 15.439 33.27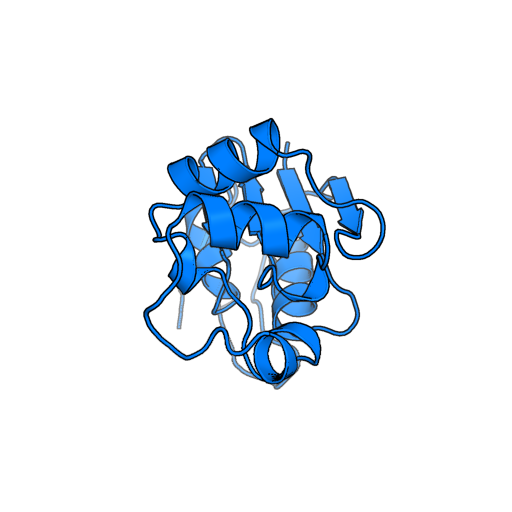0 61.964 1.00 28.69 140 LEU A CA 1
ATOM 1123 C C . LEU A 1 140 ? 14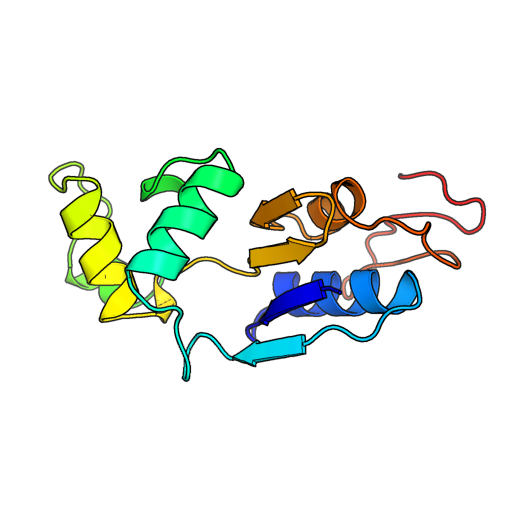.184 34.122 61.972 1.00 36.34 140 LEU A C 1
ATOM 1124 O O . LEU A 1 140 ? 14.200 35.342 62.023 1.00 49.94 140 LEU A O 1
#

CATH classification: 3.40.30.10

Foldseek 3Di:
DKEKQADPVDLQRVLLQVQLVLLPDHHHYHPCQVVNDDLVVVVVLCVQAPDALVVQFDPPDVCCVVVVVVDPPADSVRSSVVCVVGVVRGQDMWMQDPQTIHRCVNSCVVVVRRPGARCAWGAGPVGRTAAHRVRDGD